Protein AF-A0A2R6E2X3-F1 (afdb_monomer_lite)

pLDDT: mean 86.1, std 13.94, range [35.16, 97.81]

Radius of gyration: 12.98 Å; chains: 1; bounding box: 31×23×32 Å

Sequence (68 aa):
MMAFMLDHGIDPISPDAFHLTAEETIHSTDPFEGSFTFSADADAITLTVNDSLSVIEVTRHDASEIGC

Foldseek 3Di:
DCVVCVVLVHHCPDPCSPVFDWDKDWPDVVFTKIKTWGDRDQKIKIFIATSVRDGPDIDIDGNVVVDD

Structure (mmCIF, N/CA/C/O backbone):
data_AF-A0A2R6E2X3-F1
#
_entry.id   AF-A0A2R6E2X3-F1
#
loop_
_atom_site.group_PDB
_atom_site.id
_atom_site.type_symbol
_atom_site.label_atom_id
_atom_site.label_alt_id
_atom_site.label_comp_id
_atom_site.label_asym_id
_atom_site.label_entity_id
_atom_site.label_seq_id
_atom_site.pdbx_PDB_ins_code
_atom_site.Cartn_x
_atom_site.Cartn_y
_atom_site.Cartn_z
_atom_site.occupancy
_atom_site.B_iso_or_equiv
_atom_site.auth_seq_id
_atom_site.auth_comp_id
_atom_site.auth_asym_id
_atom_site.auth_atom_id
_atom_site.pdbx_PDB_model_num
ATOM 1 N N . MET A 1 1 ? 2.750 -6.109 -1.555 1.00 84.50 1 MET A N 1
ATOM 2 C CA . MET A 1 1 ? 3.925 -5.296 -1.177 1.00 84.50 1 MET A CA 1
ATOM 3 C C . MET A 1 1 ? 5.258 -5.966 -1.503 1.00 84.50 1 MET A C 1
ATOM 5 O O . MET A 1 1 ? 5.908 -5.504 -2.421 1.00 84.50 1 MET A O 1
ATOM 9 N N . MET A 1 2 ? 5.669 -7.063 -0.849 1.00 88.88 2 MET A N 1
ATOM 10 C CA . MET A 1 2 ? 7.009 -7.653 -1.093 1.00 88.88 2 MET A CA 1
ATOM 11 C C . MET A 1 2 ? 7.276 -8.007 -2.565 1.00 88.88 2 MET A C 1
ATOM 13 O O . MET A 1 2 ? 8.349 -7.727 -3.080 1.00 88.88 2 MET A O 1
ATOM 17 N N . ALA A 1 3 ? 6.285 -8.583 -3.255 1.00 89.44 3 ALA A N 1
ATOM 18 C CA . ALA A 1 3 ? 6.405 -8.888 -4.680 1.00 89.44 3 ALA A CA 1
ATOM 19 C C . ALA A 1 3 ? 6.584 -7.628 -5.548 1.00 89.44 3 ALA A C 1
ATOM 21 O O . ALA A 1 3 ? 7.370 -7.663 -6.481 1.00 89.44 3 ALA A O 1
ATOM 22 N N . PHE A 1 4 ? 5.910 -6.524 -5.207 1.00 89.12 4 PHE A N 1
ATOM 23 C CA . PHE A 1 4 ? 6.070 -5.229 -5.881 1.00 89.12 4 PHE A CA 1
ATOM 24 C C . PHE A 1 4 ? 7.487 -4.682 -5.666 1.00 89.12 4 PHE A C 1
ATOM 26 O O . PHE A 1 4 ? 8.164 -4.345 -6.622 1.00 89.12 4 PHE A O 1
ATOM 33 N N . MET A 1 5 ? 7.996 -4.702 -4.432 1.00 89.44 5 MET A N 1
ATOM 34 C CA . MET A 1 5 ? 9.378 -4.285 -4.155 1.00 89.44 5 MET A CA 1
ATOM 35 C C . MET A 1 5 ? 10.390 -5.079 -4.997 1.00 89.44 5 MET A C 1
ATOM 37 O O . MET A 1 5 ? 11.225 -4.485 -5.671 1.00 89.44 5 MET A O 1
ATOM 41 N N . LEU A 1 6 ? 10.266 -6.411 -5.027 1.00 90.31 6 LEU A N 1
ATOM 42 C CA . LEU A 1 6 ? 11.157 -7.278 -5.804 1.00 90.31 6 LEU A CA 1
ATOM 43 C C . LEU A 1 6 ? 11.078 -7.025 -7.317 1.00 90.31 6 LEU A C 1
ATOM 45 O O . LEU A 1 6 ? 12.115 -7.025 -7.977 1.00 90.31 6 LEU A O 1
ATOM 49 N N . ASP A 1 7 ? 9.876 -6.801 -7.855 1.00 90.69 7 ASP A N 1
ATOM 50 C CA . ASP A 1 7 ? 9.644 -6.465 -9.271 1.00 90.69 7 ASP A CA 1
ATOM 51 C C . ASP A 1 7 ? 10.377 -5.175 -9.674 1.00 90.69 7 ASP A C 1
ATOM 53 O O . ASP A 1 7 ? 10.928 -5.076 -10.768 1.00 90.69 7 ASP A O 1
ATOM 57 N N . HIS A 1 8 ? 10.489 -4.235 -8.733 1.00 88.56 8 HIS A N 1
ATOM 58 C CA . HIS A 1 8 ? 11.191 -2.962 -8.894 1.00 88.56 8 HIS A CA 1
ATOM 59 C C . HIS A 1 8 ? 12.650 -2.984 -8.399 1.00 88.56 8 HIS A C 1
ATOM 61 O O . HIS A 1 8 ? 13.276 -1.938 -8.238 1.00 88.56 8 HIS A O 1
ATOM 67 N N . GLY A 1 9 ? 13.227 -4.166 -8.148 1.00 88.31 9 GLY A N 1
ATOM 68 C CA . GLY A 1 9 ? 14.629 -4.305 -7.733 1.00 88.31 9 GLY A CA 1
ATOM 69 C C . GLY A 1 9 ? 14.932 -3.815 -6.311 1.00 88.31 9 GLY A C 1
ATOM 70 O O . GLY A 1 9 ? 16.098 -3.655 -5.949 1.00 88.31 9 GLY A O 1
ATOM 71 N N . ILE A 1 10 ? 13.899 -3.594 -5.499 1.00 87.50 10 ILE A N 1
ATOM 72 C CA . ILE A 1 10 ? 14.001 -3.206 -4.094 1.00 87.50 10 ILE A CA 1
ATOM 73 C C . ILE A 1 10 ? 14.046 -4.484 -3.255 1.00 87.50 10 ILE A C 1
ATOM 75 O O . ILE A 1 10 ? 13.111 -5.286 -3.267 1.00 87.50 10 ILE A O 1
ATOM 79 N N . ASP A 1 11 ? 15.130 -4.678 -2.505 1.00 88.38 11 ASP A N 1
ATOM 80 C CA . ASP A 1 11 ? 15.253 -5.802 -1.575 1.00 88.38 11 ASP A CA 1
ATOM 81 C C . ASP A 1 11 ? 14.340 -5.575 -0.354 1.00 88.38 11 ASP A C 1
ATOM 83 O O . ASP A 1 11 ? 14.622 -4.675 0.432 1.00 88.38 11 ASP A O 1
ATOM 87 N N . PRO A 1 12 ? 13.263 -6.360 -0.151 1.00 85.25 12 PRO A N 1
ATOM 88 C CA . PRO A 1 12 ? 12.230 -6.075 0.851 1.00 85.25 12 PRO A CA 1
ATOM 89 C C . PRO A 1 12 ? 12.675 -6.323 2.302 1.00 85.25 12 PRO A C 1
ATOM 91 O O . PRO A 1 12 ? 11.933 -6.010 3.232 1.00 85.25 12 PRO A O 1
ATOM 94 N N . ILE A 1 13 ? 13.848 -6.931 2.503 1.00 88.94 13 ILE A N 1
ATOM 95 C CA . ILE A 1 13 ? 14.424 -7.209 3.827 1.00 88.94 13 ILE A CA 1
ATOM 96 C C . ILE A 1 13 ? 15.592 -6.278 4.163 1.00 88.94 13 ILE A C 1
ATOM 98 O O . ILE A 1 13 ? 16.084 -6.301 5.294 1.00 88.94 13 ILE A O 1
ATOM 102 N N . SER A 1 14 ? 16.025 -5.460 3.204 1.00 87.25 14 SER A N 1
ATOM 103 C CA . SER A 1 14 ? 17.039 -4.443 3.420 1.00 87.25 14 SER A CA 1
ATOM 104 C C . SER A 1 14 ? 16.512 -3.411 4.418 1.00 87.25 14 SER A C 1
ATOM 106 O O . SER A 1 14 ? 15.340 -3.029 4.350 1.00 87.25 14 SER A O 1
ATOM 108 N N . PRO A 1 15 ? 17.353 -2.903 5.333 1.00 78.31 15 PRO A N 1
ATOM 109 C CA . PRO A 1 15 ? 16.960 -1.821 6.234 1.00 78.31 15 PRO A CA 1
ATOM 110 C C . PRO A 1 15 ? 16.462 -0.571 5.486 1.00 78.31 15 PRO A C 1
ATOM 112 O O . PRO A 1 15 ? 15.660 0.178 6.034 1.00 78.31 15 PRO A O 1
ATOM 115 N N . ASP A 1 16 ? 16.881 -0.377 4.233 1.00 75.06 16 ASP A N 1
ATOM 116 C CA . ASP A 1 16 ? 16.466 0.744 3.386 1.00 75.06 16 ASP A CA 1
ATOM 117 C C . ASP A 1 16 ? 15.169 0.495 2.594 1.00 75.06 16 ASP A C 1
ATOM 119 O O . ASP A 1 16 ? 14.643 1.419 1.977 1.00 75.06 16 ASP A O 1
ATOM 123 N N . ALA A 1 17 ? 14.608 -0.719 2.622 1.00 72.19 17 ALA A N 1
ATOM 124 C CA . ALA A 1 17 ? 13.419 -1.088 1.842 1.00 72.19 17 ALA A CA 1
ATOM 125 C C . ALA A 1 17 ? 12.178 -0.249 2.185 1.00 72.19 17 ALA A C 1
ATOM 127 O O . ALA A 1 17 ? 11.311 -0.017 1.344 1.00 72.19 17 ALA A O 1
ATOM 128 N N . PHE A 1 18 ? 12.097 0.207 3.437 1.00 65.94 18 PHE A N 1
ATOM 129 C CA . PHE A 1 18 ? 10.974 0.975 3.972 1.00 65.94 18 PHE A CA 1
ATOM 130 C C . PHE A 1 18 ? 11.227 2.490 3.980 1.00 65.94 18 PHE A C 1
ATOM 132 O O . PHE A 1 18 ? 10.411 3.233 4.516 1.00 65.94 18 PHE A O 1
ATOM 139 N N . HIS A 1 19 ? 12.312 2.970 3.356 1.00 68.69 19 HIS A N 1
ATOM 140 C CA . HIS A 1 19 ? 12.488 4.402 3.077 1.00 68.69 19 HIS A CA 1
ATOM 141 C C . HIS A 1 19 ? 11.592 4.907 1.933 1.00 68.69 19 HIS A C 1
ATOM 143 O O . HIS A 1 19 ? 11.611 6.098 1.622 1.00 68.69 19 HIS A O 1
ATOM 149 N N . LEU A 1 20 ? 10.785 4.030 1.325 1.00 67.38 20 LEU A N 1
ATOM 150 C CA . LEU A 1 20 ? 9.723 4.419 0.404 1.00 67.38 20 LEU A CA 1
ATOM 151 C C . LEU A 1 20 ? 8.733 5.333 1.131 1.00 67.38 20 LEU A C 1
ATOM 153 O O . LEU A 1 20 ? 7.996 4.904 2.020 1.00 67.38 20 LEU A O 1
ATOM 157 N N . THR A 1 21 ? 8.720 6.605 0.750 1.00 74.00 21 THR A N 1
ATOM 158 C CA . THR A 1 21 ? 7.706 7.547 1.211 1.00 74.00 21 THR A CA 1
ATOM 159 C C . THR A 1 21 ? 6.372 7.150 0.599 1.00 74.00 21 THR A C 1
ATOM 161 O O . THR A 1 21 ? 6.246 7.132 -0.626 1.00 74.00 21 THR A O 1
ATOM 164 N N . ALA A 1 22 ? 5.393 6.829 1.441 1.00 83.94 22 ALA A N 1
ATOM 165 C CA . ALA A 1 22 ? 4.028 6.609 0.995 1.00 83.94 22 ALA A CA 1
ATOM 166 C C . ALA A 1 22 ? 3.247 7.922 1.019 1.00 83.94 22 ALA A C 1
ATOM 168 O O . ALA A 1 22 ? 3.358 8.701 1.969 1.00 83.94 22 ALA A O 1
ATOM 169 N N . GLU A 1 23 ? 2.420 8.137 0.004 1.00 91.50 23 GLU A N 1
ATOM 170 C CA . GLU A 1 23 ? 1.345 9.117 0.089 1.00 91.50 23 GLU A CA 1
ATOM 171 C C . GLU A 1 23 ? 0.210 8.517 0.920 1.00 91.50 23 GLU A C 1
ATOM 173 O O . GLU A 1 23 ? -0.289 7.430 0.622 1.00 91.50 23 GLU A O 1
ATOM 178 N N . GLU A 1 24 ? -0.178 9.213 1.986 1.00 93.88 24 GLU A N 1
ATOM 179 C CA . GLU A 1 24 ? -1.256 8.803 2.884 1.00 93.88 24 GLU A CA 1
ATOM 180 C C . GLU A 1 24 ? -2.528 9.594 2.564 1.00 93.88 24 GLU A C 1
ATOM 182 O O . GLU A 1 24 ? -2.507 10.817 2.426 1.00 93.88 24 GLU A O 1
ATOM 187 N N . THR A 1 25 ? -3.657 8.896 2.476 1.00 96.69 25 THR A N 1
ATOM 188 C CA . THR A 1 25 ? -4.992 9.497 2.404 1.00 96.69 25 THR A CA 1
ATOM 189 C C . THR A 1 25 ? -5.888 8.856 3.452 1.00 96.69 25 THR A C 1
ATOM 191 O O . THR A 1 25 ? -6.092 7.645 3.436 1.00 96.69 25 THR A O 1
ATOM 194 N N . ILE A 1 26 ? -6.448 9.663 4.352 1.00 97.19 26 ILE A N 1
ATOM 195 C CA . ILE A 1 26 ? -7.406 9.196 5.359 1.00 97.19 26 ILE A CA 1
ATOM 196 C C . ILE A 1 26 ? -8.825 9.374 4.818 1.00 97.19 26 ILE A C 1
ATOM 198 O O . ILE A 1 26 ? -9.235 10.496 4.523 1.00 97.19 26 ILE A O 1
ATOM 202 N N . HIS A 1 27 ? -9.573 8.276 4.709 1.00 95.88 27 HIS A N 1
ATOM 203 C CA . HIS A 1 27 ? -10.963 8.268 4.235 1.00 95.88 27 HIS A CA 1
ATOM 204 C C . HIS A 1 27 ? -11.953 8.479 5.380 1.00 95.88 27 HIS A C 1
ATOM 206 O O . HIS A 1 27 ? -12.938 9.201 5.234 1.00 95.88 27 HIS A O 1
ATOM 212 N N . SER A 1 28 ? -11.677 7.879 6.539 1.00 96.44 28 SER A N 1
ATOM 213 C CA . SER A 1 28 ? -12.490 8.001 7.751 1.00 96.44 28 SER A CA 1
ATOM 214 C C . SER A 1 28 ? -11.631 7.808 9.002 1.00 96.44 28 SER A C 1
ATOM 216 O O . SER A 1 28 ? -10.591 7.154 8.952 1.00 96.44 28 SER A O 1
ATOM 218 N N . THR A 1 29 ? -12.060 8.367 10.137 1.00 96.62 29 THR A N 1
ATOM 219 C CA . THR A 1 29 ? -11.360 8.236 11.430 1.00 96.62 29 THR A CA 1
ATOM 220 C C . THR A 1 29 ? -12.138 7.455 12.490 1.00 96.62 29 THR A C 1
ATOM 222 O O . THR A 1 29 ? -11.533 7.050 13.476 1.00 96.62 29 THR A O 1
ATOM 225 N N . ASP A 1 30 ? -13.447 7.239 12.318 1.00 93.62 30 ASP A N 1
ATOM 226 C CA . ASP A 1 30 ? -14.278 6.434 13.229 1.00 93.62 30 ASP A CA 1
ATOM 227 C C . ASP A 1 30 ? -15.430 5.741 12.460 1.00 93.62 30 ASP A C 1
ATOM 229 O O . ASP A 1 30 ? -16.433 6.389 12.150 1.00 93.62 30 ASP A O 1
ATOM 233 N N . PRO A 1 31 ? -15.296 4.448 12.096 1.00 93.38 31 PRO A N 1
ATOM 234 C CA . PRO A 1 31 ? -14.073 3.644 12.176 1.00 93.38 31 PRO A CA 1
ATOM 235 C C . PRO A 1 31 ? -12.983 4.182 11.235 1.00 93.38 31 PRO A C 1
ATOM 237 O O . PRO A 1 31 ? -13.281 4.863 10.248 1.00 93.38 31 PRO A O 1
ATOM 240 N N . PHE A 1 32 ? -11.719 3.888 11.549 1.00 97.00 32 PHE A N 1
ATOM 241 C CA . PHE A 1 32 ? -10.598 4.310 10.712 1.00 97.00 32 PHE A CA 1
ATOM 242 C C . PHE A 1 32 ? -10.566 3.543 9.386 1.00 97.00 32 PHE A C 1
ATOM 244 O O . PHE A 1 32 ? -10.700 2.319 9.351 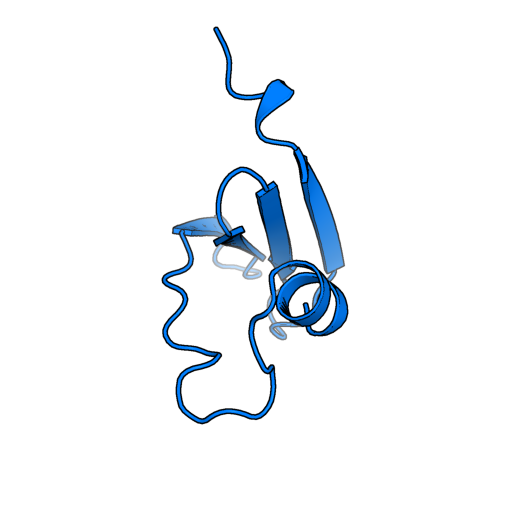1.00 97.00 32 PHE A O 1
ATOM 251 N N . GLU A 1 33 ? -10.357 4.285 8.305 1.00 97.81 33 GLU A N 1
ATOM 252 C CA . GLU A 1 33 ? -10.070 3.762 6.977 1.00 97.81 33 GLU A CA 1
ATOM 253 C C . GLU A 1 33 ? -9.085 4.711 6.293 1.00 97.81 33 GLU A C 1
ATOM 255 O O . GLU A 1 33 ? -9.298 5.927 6.259 1.00 97.81 33 GLU A O 1
ATOM 260 N N . GLY A 1 34 ? -7.999 4.164 5.756 1.00 97.12 34 GLY A N 1
ATOM 261 C CA . GLY A 1 34 ? -6.948 4.947 5.117 1.00 97.12 34 GLY A CA 1
ATOM 262 C C . GLY A 1 34 ? -6.297 4.186 3.976 1.00 97.12 34 GLY A C 1
ATOM 263 O O . GLY A 1 34 ? -6.323 2.959 3.941 1.00 97.12 34 GLY A O 1
ATOM 264 N N . SER A 1 35 ? -5.736 4.914 3.021 1.00 97.00 35 SER A N 1
ATOM 265 C CA . SER A 1 35 ? -4.999 4.366 1.887 1.00 97.00 35 SER A CA 1
ATOM 266 C C . SER A 1 35 ? -3.570 4.885 1.862 1.00 97.00 35 SER A C 1
ATOM 268 O O . SER A 1 35 ? -3.331 6.071 2.080 1.00 97.00 35 SER A O 1
ATOM 270 N N . PHE A 1 36 ? -2.638 3.981 1.578 1.00 94.19 36 PHE A N 1
ATOM 271 C CA . PHE A 1 36 ? -1.210 4.251 1.476 1.00 94.19 36 PHE A CA 1
ATOM 272 C C . PHE A 1 36 ? -0.736 3.889 0.076 1.00 94.19 36 PHE A C 1
ATOM 274 O O . PHE A 1 36 ? -0.779 2.715 -0.300 1.00 94.19 36 PHE A O 1
ATOM 281 N N . THR A 1 37 ? -0.282 4.879 -0.683 1.00 93.31 37 THR A N 1
ATOM 282 C CA . THR A 1 37 ? 0.229 4.690 -2.042 1.00 93.31 37 THR A CA 1
ATOM 283 C C . THR A 1 37 ? 1.746 4.731 -2.035 1.00 93.31 37 THR A C 1
ATOM 285 O O . THR A 1 37 ? 2.347 5.707 -1.594 1.00 93.31 37 THR A O 1
ATOM 288 N N . PHE A 1 38 ? 2.362 3.664 -2.532 1.00 90.25 38 PHE A N 1
ATOM 289 C CA . PHE A 1 38 ? 3.803 3.524 -2.677 1.00 90.25 38 PHE A CA 1
ATOM 290 C C . PHE A 1 38 ? 4.143 3.539 -4.161 1.00 90.25 38 PHE A C 1
ATOM 292 O O . PHE A 1 38 ? 3.603 2.731 -4.915 1.00 90.25 38 PHE A O 1
ATOM 299 N N . SER A 1 39 ? 5.055 4.418 -4.559 1.00 88.19 39 SER A N 1
ATOM 300 C CA . SER A 1 39 ? 5.452 4.584 -5.957 1.00 88.19 39 SER A CA 1
ATOM 301 C C . SER A 1 39 ? 6.882 4.091 -6.168 1.00 88.19 39 SER A C 1
ATOM 303 O O . SER A 1 39 ? 7.773 4.406 -5.377 1.00 88.19 39 SER A O 1
ATOM 305 N N . ALA 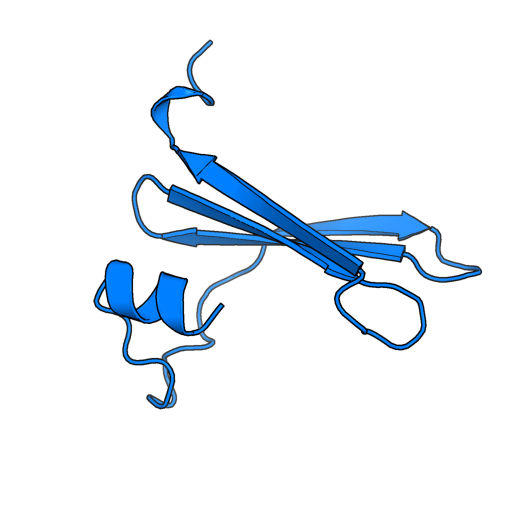A 1 40 ? 7.100 3.327 -7.236 1.00 86.19 40 ALA A N 1
ATOM 306 C CA . ALA A 1 40 ? 8.406 2.872 -7.695 1.00 86.19 40 ALA A CA 1
ATOM 307 C C . ALA A 1 40 ? 8.509 3.107 -9.209 1.00 86.19 40 ALA A C 1
ATOM 309 O O . ALA A 1 40 ? 7.775 2.513 -9.996 1.00 86.19 40 ALA A O 1
ATOM 310 N N . ASP A 1 41 ? 9.410 4.004 -9.615 1.00 82.56 41 ASP A N 1
ATOM 311 C CA . ASP A 1 41 ? 9.570 4.447 -11.004 1.00 82.56 41 ASP A CA 1
ATOM 312 C C . ASP A 1 41 ? 8.248 4.934 -11.634 1.00 82.56 41 ASP A C 1
ATOM 314 O O . ASP A 1 41 ? 7.778 6.035 -11.353 1.00 82.56 41 ASP A O 1
ATOM 318 N N . ALA A 1 42 ? 7.675 4.103 -12.503 1.00 83.31 42 ALA A N 1
ATOM 319 C CA . ALA A 1 42 ? 6.478 4.330 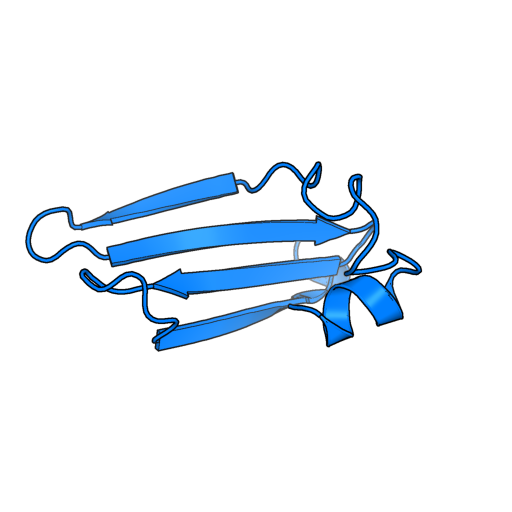-13.297 1.00 83.31 42 ALA A CA 1
ATOM 320 C C . ALA A 1 42 ? 5.350 3.362 -12.894 1.00 83.31 42 ALA A C 1
ATOM 322 O O . ALA A 1 42 ? 4.488 3.045 -13.707 1.00 83.31 42 ALA A O 1
ATOM 323 N N . ASP A 1 43 ? 5.370 2.855 -11.668 1.00 90.06 43 ASP A N 1
ATOM 324 C CA . ASP A 1 43 ? 4.330 1.992 -11.120 1.00 90.06 43 ASP A CA 1
ATOM 325 C C . ASP A 1 43 ? 4.016 2.435 -9.693 1.00 90.06 43 ASP A C 1
ATOM 327 O O . ASP A 1 43 ? 4.881 2.936 -8.965 1.00 90.06 43 ASP A O 1
ATOM 331 N N . ALA A 1 44 ? 2.772 2.253 -9.281 1.00 91.62 44 ALA A N 1
ATOM 332 C CA . ALA A 1 44 ? 2.365 2.505 -7.915 1.00 91.62 44 ALA A CA 1
ATOM 333 C C . ALA A 1 44 ? 1.463 1.391 -7.399 1.00 91.62 44 ALA A C 1
ATOM 335 O O . ALA A 1 44 ? 0.704 0.763 -8.137 1.00 91.62 44 ALA A O 1
ATOM 336 N N . ILE A 1 45 ? 1.529 1.158 -6.094 1.00 93.12 45 ILE A N 1
ATOM 337 C CA . ILE A 1 45 ? 0.644 0.244 -5.386 1.00 93.12 45 ILE A CA 1
ATOM 338 C C . ILE A 1 45 ? -0.010 0.975 -4.220 1.00 93.12 45 ILE A C 1
ATOM 340 O O . ILE A 1 45 ? 0.666 1.535 -3.358 1.00 93.12 45 ILE A O 1
ATOM 344 N N . THR A 1 46 ? -1.334 0.939 -4.179 1.00 95.50 46 THR A N 1
ATOM 345 C CA . THR A 1 46 ? -2.144 1.506 -3.106 1.00 95.50 46 THR A CA 1
ATOM 346 C C . THR A 1 46 ? -2.689 0.388 -2.233 1.00 95.50 46 THR A C 1
ATOM 348 O O . THR A 1 46 ? -3.265 -0.584 -2.723 1.00 95.50 46 THR A O 1
ATOM 351 N N . LEU A 1 47 ? -2.488 0.517 -0.924 1.00 95.38 47 LEU A N 1
ATOM 352 C CA . LEU A 1 47 ? -3.023 -0.381 0.091 1.00 95.38 47 LEU A CA 1
ATOM 353 C C . LEU A 1 47 ? -4.063 0.367 0.913 1.00 95.38 47 LEU A C 1
ATOM 355 O O . LEU A 1 47 ? -3.713 1.332 1.592 1.00 95.38 47 LEU A O 1
ATOM 359 N N . THR A 1 48 ? -5.307 -0.098 0.904 1.00 97.06 48 THR A N 1
ATOM 360 C CA . THR A 1 48 ? -6.344 0.418 1.803 1.00 97.06 48 THR A CA 1
ATOM 361 C C . THR A 1 48 ? -6.432 -0.472 3.027 1.00 97.06 48 THR A C 1
ATOM 363 O O . THR A 1 48 ? -6.477 -1.702 2.915 1.00 97.06 48 THR A O 1
ATOM 366 N N . VAL A 1 49 ? -6.455 0.145 4.203 1.00 97.31 49 VAL A N 1
ATOM 367 C CA . VAL A 1 49 ? -6.523 -0.540 5.491 1.00 97.31 49 VAL A CA 1
ATOM 368 C C . VAL A 1 49 ? -7.720 -0.069 6.305 1.00 97.31 49 VAL A C 1
ATOM 370 O O . VAL A 1 49 ? -8.174 1.066 6.166 1.00 97.31 49 VAL A O 1
ATOM 373 N N . ASN A 1 50 ? -8.201 -0.946 7.178 1.00 97.31 50 ASN A N 1
ATOM 374 C CA . ASN A 1 50 ? -9.254 -0.647 8.147 1.00 97.31 50 ASN A CA 1
ATOM 375 C C . ASN A 1 50 ? -8.687 -0.229 9.519 1.00 97.31 50 ASN A C 1
ATOM 377 O O . ASN A 1 50 ? -7.477 -0.061 9.683 1.00 97.31 50 ASN A O 1
ATOM 381 N N . ASP A 1 51 ? -9.563 -0.118 10.522 1.00 96.38 51 ASP A N 1
ATOM 382 C CA . ASP A 1 51 ? -9.226 0.309 11.887 1.00 96.38 51 ASP A CA 1
ATOM 383 C C . ASP A 1 51 ? -8.146 -0.546 12.563 1.00 96.38 51 ASP A C 1
ATOM 385 O O . ASP A 1 51 ? -7.311 -0.047 13.313 1.00 96.38 51 ASP A O 1
ATOM 389 N N . SER A 1 52 ? -8.119 -1.831 12.228 1.00 96.50 52 SER A N 1
ATOM 390 C CA . SER A 1 52 ? -7.159 -2.801 12.737 1.00 96.50 52 SER A CA 1
ATOM 391 C C . SER A 1 52 ? -5.861 -2.814 11.918 1.00 96.50 52 SER A C 1
ATOM 393 O O . SER A 1 52 ? -5.069 -3.749 12.037 1.00 96.50 52 SER A O 1
ATOM 395 N N . LEU A 1 53 ? -5.670 -1.822 11.037 1.00 92.81 53 LEU A N 1
ATOM 396 C CA . LEU A 1 53 ? -4.579 -1.718 10.063 1.00 92.81 53 LEU A CA 1
ATOM 397 C C . LEU A 1 53 ? -4.435 -2.967 9.181 1.00 92.81 53 LEU A C 1
ATOM 399 O O . LEU A 1 53 ? -3.359 -3.273 8.665 1.00 92.81 53 LEU A O 1
ATOM 403 N N . SER A 1 54 ? -5.530 -3.707 9.003 1.00 95.88 54 SER A N 1
ATOM 404 C CA . SER A 1 54 ? -5.572 -4.857 8.109 1.00 95.88 54 SER A CA 1
ATOM 405 C C . SER A 1 54 ? -5.844 -4.372 6.698 1.00 95.88 54 SER A C 1
ATOM 407 O O . SER A 1 54 ? -6.755 -3.575 6.486 1.00 95.88 54 SER A O 1
ATOM 409 N N . VAL A 1 55 ? -5.070 -4.869 5.734 1.00 95.69 55 VAL A N 1
ATOM 410 C CA . VAL A 1 55 ? -5.279 -4.560 4.317 1.00 95.69 55 VAL A CA 1
ATOM 411 C C . VAL A 1 55 ? -6.611 -5.156 3.871 1.00 95.69 55 VAL A C 1
ATOM 413 O O . VAL A 1 55 ? -6.802 -6.371 3.943 1.00 95.69 55 VAL A O 1
ATOM 416 N N . ILE A 1 56 ? -7.518 -4.294 3.424 1.00 97.06 56 ILE A N 1
ATOM 417 C CA . ILE A 1 56 ? -8.846 -4.661 2.921 1.00 97.06 56 ILE A CA 1
ATOM 418 C C . ILE A 1 56 ? -8.952 -4.517 1.401 1.00 97.06 56 ILE A C 1
ATOM 420 O O . ILE A 1 56 ? -9.759 -5.212 0.791 1.00 97.06 56 ILE A O 1
ATOM 424 N N . GLU A 1 57 ? -8.107 -3.684 0.786 1.00 96.69 57 GLU A N 1
ATOM 425 C CA . GLU A 1 57 ? -8.024 -3.521 -0.667 1.00 96.69 57 GLU A CA 1
ATOM 426 C C . GLU A 1 57 ? -6.576 -3.277 -1.112 1.00 96.69 57 GLU A C 1
ATOM 428 O O . GLU A 1 57 ? -5.766 -2.693 -0.386 1.00 96.69 57 GLU A O 1
ATOM 433 N N . VAL A 1 58 ? -6.250 -3.764 -2.312 1.00 95.88 58 VAL A N 1
ATOM 434 C CA . VAL A 1 58 ? -4.958 -3.562 -2.972 1.00 95.88 58 VAL A CA 1
ATOM 435 C C . VAL A 1 58 ? -5.209 -3.179 -4.421 1.00 95.88 58 VAL A C 1
ATOM 437 O O . VAL A 1 58 ? -5.779 -3.972 -5.172 1.00 95.88 58 VAL A O 1
ATOM 440 N N . THR A 1 59 ? -4.704 -2.018 -4.819 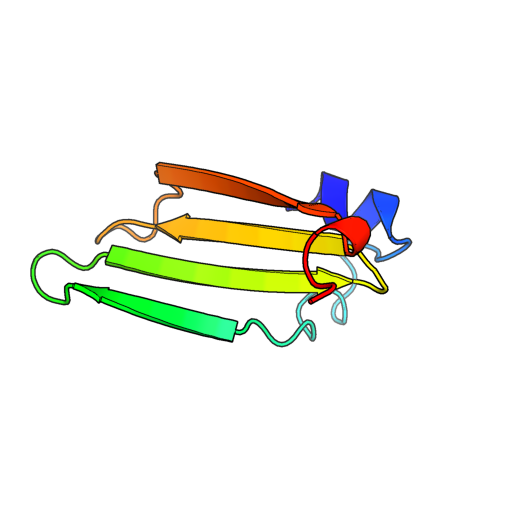1.00 94.50 59 THR A N 1
ATOM 441 C CA . THR A 1 59 ? -4.807 -1.510 -6.190 1.00 94.50 59 THR A CA 1
ATOM 442 C C . THR A 1 59 ? -3.411 -1.260 -6.741 1.00 94.50 59 THR A C 1
ATOM 444 O O . THR A 1 59 ? -2.547 -0.746 -6.035 1.00 94.50 59 THR A O 1
ATOM 447 N N . ARG A 1 60 ? -3.166 -1.662 -7.989 1.00 92.00 60 ARG A N 1
ATOM 448 C CA . ARG A 1 60 ? -1.921 -1.383 -8.715 1.00 92.00 60 ARG A CA 1
ATOM 449 C C . ARG A 1 60 ? -2.229 -0.389 -9.827 1.00 92.00 60 ARG A C 1
ATOM 451 O O . ARG A 1 60 ? -3.274 -0.504 -10.464 1.00 92.00 60 ARG A O 1
ATOM 458 N N . HIS A 1 61 ? -1.340 0.569 -10.023 1.00 85.31 6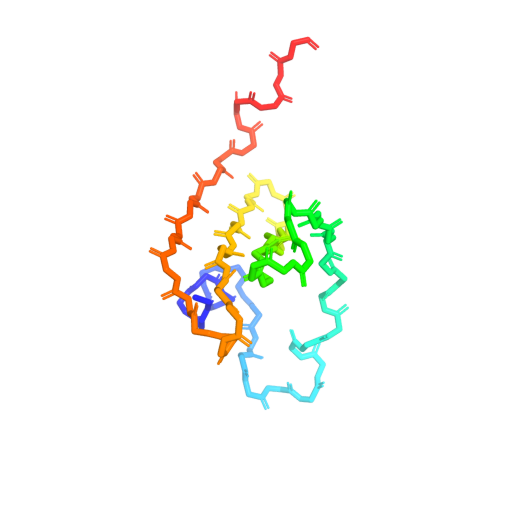1 HIS A N 1
ATOM 459 C CA . HIS A 1 61 ? -1.460 1.623 -11.013 1.00 85.31 61 HIS A CA 1
ATOM 460 C C . HIS A 1 61 ? -0.201 1.629 -11.872 1.00 85.31 61 HIS A C 1
ATOM 462 O O . HIS A 1 61 ? 0.861 2.032 -11.400 1.00 85.31 61 HIS A O 1
ATOM 468 N N . ASP A 1 62 ? -0.329 1.244 -13.137 1.00 80.06 62 ASP A N 1
ATOM 469 C CA . ASP A 1 62 ? 0.710 1.496 -14.126 1.00 80.06 62 ASP A CA 1
ATOM 470 C C . ASP A 1 62 ? 0.732 3.011 -14.438 1.00 80.06 62 ASP A C 1
ATOM 472 O O . ASP A 1 62 ? -0.315 3.624 -14.674 1.00 80.06 62 ASP A O 1
ATOM 476 N N . ALA A 1 63 ? 1.901 3.659 -14.513 1.00 58.50 63 ALA A N 1
ATOM 477 C CA . ALA A 1 63 ? 1.991 5.106 -14.786 1.00 58.50 63 ALA A CA 1
ATOM 478 C C . ALA A 1 63 ? 1.477 5.526 -16.174 1.00 58.50 63 ALA A C 1
ATOM 480 O O . ALA A 1 63 ? 1.440 6.718 -16.479 1.00 58.50 63 ALA A O 1
ATOM 481 N N . SER A 1 64 ? 1.042 4.588 -17.020 1.00 52.06 64 SER A N 1
ATOM 482 C CA . SER A 1 64 ? 0.373 4.921 -18.278 1.00 52.06 64 SER A CA 1
ATOM 483 C C . SER A 1 64 ? -1.029 5.521 -18.083 1.00 52.06 64 SER A C 1
ATOM 485 O 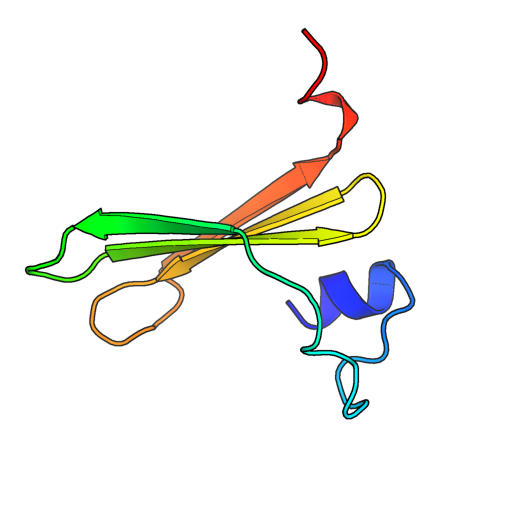O . SER A 1 64 ? -1.576 6.048 -19.051 1.00 52.06 64 SER A O 1
ATOM 487 N N . GLU A 1 65 ? -1.607 5.465 -16.877 1.00 52.22 65 GLU A N 1
ATOM 488 C CA . GLU A 1 65 ? -2.946 6.003 -16.581 1.00 52.22 65 GLU A CA 1
ATOM 489 C C . GLU A 1 65 ? -2.932 7.339 -15.809 1.00 52.22 65 GLU A C 1
ATOM 491 O O . GLU A 1 65 ? -3.975 7.975 -15.659 1.00 52.22 65 GLU A O 1
ATOM 496 N N . ILE A 1 66 ? -1.756 7.839 -15.404 1.00 51.78 66 ILE A N 1
ATOM 497 C CA . ILE A 1 66 ? -1.571 9.202 -14.866 1.00 51.78 66 ILE A CA 1
ATOM 498 C C . ILE A 1 66 ? -1.071 10.116 -16.000 1.00 51.78 66 ILE A C 1
ATOM 500 O O . ILE A 1 66 ? -0.009 10.728 -15.934 1.00 51.78 66 ILE A O 1
ATOM 504 N N . GLY A 1 67 ? -1.800 10.145 -17.112 1.00 44.59 67 GLY A N 1
ATOM 505 C CA . GLY A 1 67 ? -1.455 10.935 -18.291 1.00 44.59 67 GLY A CA 1
ATOM 506 C C . GLY A 1 67 ? -2.689 11.606 -18.875 1.00 44.59 67 GLY A C 1
ATOM 507 O O . GLY A 1 67 ? -3.269 11.086 -19.824 1.00 44.59 67 GLY A O 1
ATOM 508 N N . CYS A 1 68 ? -3.070 12.753 -18.308 1.00 35.16 68 CYS A N 1
ATOM 509 C CA . CYS A 1 68 ? -4.000 13.718 -18.900 1.00 35.16 68 CYS A CA 1
ATOM 510 C C . CYS A 1 68 ? -3.311 15.079 -19.012 1.00 35.16 68 CYS A C 1
ATOM 512 O O . CYS A 1 68 ? -2.726 15.518 -17.996 1.00 35.16 68 CYS A O 1
#

Secondary structure (DSSP, 8-state):
-HHHHHHTT--TTSTTGGG-PEEEEEEEETTEEEEEEEEETTEEEEEEE-TT--EEEEEEEEGGGS--